Protein AF-A0A836TIT2-F1 (afdb_monomer_lite)

Sequence (78 aa):
MMKRPDVIEKIKNLIEQEREIVIDSDDQKLDIDSFTMTLIISFVNDEMGVVLDMETLDFDAFTSLNTLADLIEAEKQN

Secondary structure (DSSP, 8-state):
---HHHHHHHHHHHHHHHHT-----TTPPP---HHHHHHHHHHHHHHH-----TTT--GGGTTSHHHHHHHHHHHTT-

Radius of gyration: 11.43 Å; chains: 1; bounding box: 28×20×31 Å

Structure (mmCIF, N/CA/C/O backbone):
data_AF-A0A836TIT2-F1
#
_entry.id   AF-A0A836TIT2-F1
#
loop_
_atom_site.group_PDB
_atom_site.id
_atom_site.type_symbol
_atom_site.label_atom_id
_atom_site.label_alt_id
_atom_site.label_comp_id
_atom_site.label_asym_id
_atom_site.label_entity_id
_atom_site.label_seq_id
_atom_site.pdbx_PDB_ins_code
_atom_site.Cartn_x
_atom_site.Cartn_y
_atom_site.Cartn_z
_atom_site.occupancy
_atom_site.B_iso_or_equiv
_atom_site.auth_seq_id
_atom_site.auth_comp_id
_atom_site.auth_asym_id
_atom_site.auth_atom_id
_atom_site.pdbx_PDB_model_num
ATOM 1 N N . MET A 1 1 ? -18.592 4.238 1.026 1.00 65.12 1 MET A N 1
ATOM 2 C CA . MET A 1 1 ? -17.368 3.433 1.208 1.00 65.12 1 MET A CA 1
ATOM 3 C C . MET A 1 1 ? -16.552 3.527 -0.068 1.00 65.12 1 MET A C 1
ATOM 5 O O . MET A 1 1 ? -17.135 3.388 -1.138 1.00 65.12 1 MET A O 1
ATOM 9 N N . MET A 1 2 ? -15.260 3.845 0.045 1.00 80.56 2 MET A N 1
ATOM 10 C CA . MET A 1 2 ? -14.317 3.817 -1.082 1.00 80.56 2 MET A CA 1
ATOM 11 C C . MET A 1 2 ? -14.195 2.378 -1.592 1.00 80.56 2 MET A C 1
ATOM 13 O O . MET A 1 2 ? -14.146 1.463 -0.766 1.00 80.56 2 MET A O 1
ATOM 17 N N . LYS A 1 3 ? -14.208 2.168 -2.912 1.00 89.62 3 LYS A N 1
ATOM 18 C CA . LYS A 1 3 ? -14.166 0.817 -3.483 1.00 89.62 3 LYS A CA 1
ATOM 19 C C . LYS A 1 3 ? -12.724 0.317 -3.533 1.00 89.62 3 LYS A C 1
ATOM 21 O O . LYS A 1 3 ? -11.804 1.118 -3.671 1.00 89.62 3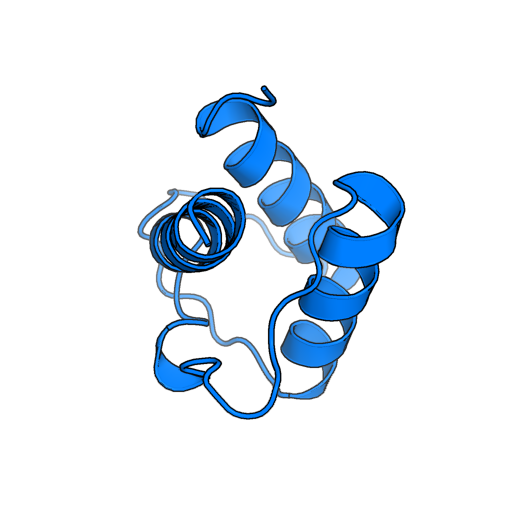 LYS A O 1
ATOM 26 N N . ARG A 1 4 ? -12.539 -1.005 -3.502 1.00 92.81 4 ARG A N 1
ATOM 27 C CA . ARG A 1 4 ? -11.226 -1.654 -3.635 1.00 92.81 4 ARG A CA 1
ATOM 28 C C . ARG A 1 4 ? -10.362 -1.101 -4.780 1.00 92.81 4 ARG A C 1
ATOM 30 O O . ARG A 1 4 ? -9.206 -0.782 -4.518 1.00 92.81 4 ARG A O 1
ATOM 37 N N . PRO A 1 5 ? -10.883 -0.920 -6.015 1.00 94.94 5 PRO A N 1
ATOM 38 C CA . PRO A 1 5 ? -10.066 -0.404 -7.113 1.00 94.94 5 PRO A CA 1
ATOM 39 C C . PRO A 1 5 ? -9.547 1.013 -6.845 1.00 94.94 5 PRO A C 1
ATOM 41 O O . PRO A 1 5 ? -8.410 1.310 -7.186 1.00 94.94 5 PRO A O 1
ATOM 44 N N . ASP A 1 6 ? -10.335 1.854 -6.165 1.00 93.62 6 ASP A N 1
ATOM 45 C CA . ASP A 1 6 ? -9.928 3.219 -5.810 1.00 93.62 6 ASP A CA 1
ATOM 46 C C . ASP A 1 6 ? -8.782 3.204 -4.776 1.00 93.62 6 ASP A C 1
ATOM 48 O O . ASP A 1 6 ? -7.887 4.048 -4.815 1.00 93.62 6 ASP A O 1
ATOM 52 N N . VAL A 1 7 ? -8.806 2.241 -3.842 1.00 94.12 7 VAL A N 1
ATOM 53 C CA . VAL A 1 7 ? -7.738 2.033 -2.847 1.00 94.12 7 VAL A CA 1
ATOM 54 C C . VAL A 1 7 ? -6.448 1.608 -3.546 1.00 94.12 7 VAL A C 1
ATOM 56 O O . VAL A 1 7 ? -5.406 2.223 -3.326 1.00 94.12 7 VAL A O 1
ATOM 59 N N . ILE A 1 8 ? -6.536 0.604 -4.422 1.00 96.62 8 ILE A N 1
ATOM 60 C CA . ILE A 1 8 ? -5.405 0.100 -5.211 1.00 96.62 8 ILE A CA 1
ATOM 61 C C . ILE A 1 8 ? -4.794 1.225 -6.049 1.00 96.62 8 ILE A C 1
ATOM 63 O O . ILE A 1 8 ? -3.585 1.430 -5.995 1.00 96.62 8 ILE A O 1
ATOM 67 N N . GLU A 1 9 ? -5.613 1.998 -6.765 1.00 97.00 9 GLU A N 1
ATOM 68 C CA . GLU A 1 9 ? -5.141 3.099 -7.609 1.00 97.00 9 GLU A CA 1
ATOM 69 C C . GLU A 1 9 ? -4.435 4.191 -6.792 1.00 97.00 9 GLU A C 1
ATOM 71 O O . GLU A 1 9 ? -3.362 4.661 -7.172 1.00 97.00 9 GLU A O 1
ATOM 76 N N . LYS A 1 10 ? -4.986 4.572 -5.633 1.00 96.06 10 LYS A N 1
ATOM 77 C CA . LYS A 1 10 ? -4.359 5.563 -4.745 1.00 96.06 10 LYS A CA 1
ATOM 78 C C . LYS A 1 10 ? -3.001 5.097 -4.213 1.00 96.06 10 LYS A C 1
ATOM 80 O O . LYS A 1 10 ? -2.052 5.876 -4.233 1.00 96.06 10 LYS A O 1
ATOM 85 N N . ILE A 1 11 ? -2.899 3.846 -3.765 1.00 96.31 11 ILE A N 1
ATOM 86 C CA . ILE A 1 11 ? -1.642 3.274 -3.254 1.00 96.31 11 ILE A CA 1
ATOM 87 C C . ILE A 1 11 ? -0.625 3.115 -4.382 1.00 96.31 11 ILE A C 1
ATOM 89 O O . ILE A 1 11 ? 0.544 3.446 -4.202 1.00 96.31 11 ILE A O 1
ATOM 93 N N . LYS A 1 12 ? -1.071 2.661 -5.558 1.00 97.56 12 LYS A N 1
ATOM 94 C CA . LYS A 1 12 ? -0.233 2.568 -6.753 1.00 97.56 12 LYS A CA 1
ATOM 95 C C . LYS A 1 12 ? 0.403 3.914 -7.070 1.00 97.56 12 LYS A C 1
ATOM 97 O O . LYS A 1 12 ? 1.623 3.997 -7.142 1.00 97.56 12 LYS A O 1
ATOM 102 N N . ASN A 1 13 ? -0.413 4.963 -7.172 1.00 97.12 13 ASN A N 1
ATOM 103 C CA . ASN A 1 13 ? 0.065 6.309 -7.471 1.00 97.12 13 ASN A CA 1
ATOM 104 C C . ASN A 1 13 ? 1.076 6.805 -6.430 1.00 97.12 13 ASN A C 1
ATOM 106 O O . ASN A 1 13 ? 2.091 7.375 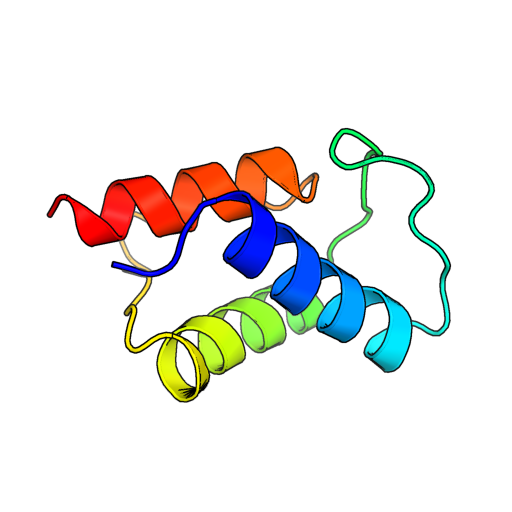-6.812 1.00 97.12 13 ASN A O 1
ATOM 110 N N . LEU A 1 14 ? 0.838 6.556 -5.136 1.00 96.50 14 LEU A N 1
ATOM 111 C CA . LEU A 1 14 ? 1.784 6.905 -4.072 1.00 96.50 14 LEU A CA 1
ATOM 112 C C . LEU A 1 14 ? 3.143 6.218 -4.271 1.00 96.50 14 LEU A C 1
ATOM 114 O O . LEU A 1 14 ? 4.178 6.878 -4.238 1.00 96.50 14 LEU A O 1
ATOM 118 N N . ILE A 1 15 ? 3.145 4.899 -4.481 1.00 95.56 15 ILE A N 1
ATOM 119 C CA . ILE A 1 15 ? 4.381 4.112 -4.584 1.00 95.56 15 ILE A C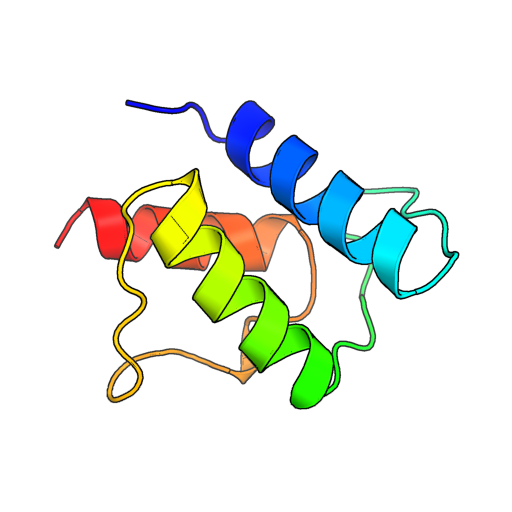A 1
ATOM 120 C C . ILE A 1 15 ? 5.137 4.440 -5.877 1.00 95.56 15 ILE A C 1
ATOM 122 O O . ILE A 1 15 ? 6.358 4.582 -5.845 1.00 95.56 15 ILE A O 1
ATOM 126 N N . GLU A 1 16 ? 4.436 4.576 -7.006 1.00 96.69 16 GLU A N 1
ATOM 127 C CA . GLU A 1 16 ? 5.046 4.949 -8.289 1.00 96.69 16 GLU A CA 1
ATOM 128 C C . GLU A 1 16 ? 5.665 6.352 -8.232 1.00 96.69 16 GLU A C 1
ATOM 130 O O . GLU A 1 16 ? 6.768 6.550 -8.742 1.00 96.69 16 GLU A O 1
ATOM 135 N N . GLN A 1 17 ? 5.000 7.309 -7.571 1.00 95.06 17 GLN A N 1
ATOM 136 C CA . GLN A 1 17 ? 5.515 8.671 -7.403 1.00 95.06 17 GLN A CA 1
ATOM 137 C C . GLN A 1 17 ? 6.723 8.731 -6.469 1.00 95.06 17 GLN A C 1
ATOM 139 O O . GLN A 1 17 ? 7.722 9.348 -6.825 1.00 95.06 17 GLN A O 1
ATOM 144 N N . GLU A 1 18 ? 6.652 8.094 -5.300 1.00 93.25 18 GLU A N 1
ATOM 145 C CA . GLU A 1 18 ? 7.730 8.167 -4.306 1.00 93.25 18 GLU A CA 1
ATOM 146 C C . GLU A 1 18 ? 8.987 7.419 -4.762 1.00 93.25 18 GLU A C 1
ATOM 148 O O . GLU A 1 18 ? 10.108 7.833 -4.478 1.00 93.25 18 GLU A O 1
ATOM 153 N N . ARG A 1 19 ? 8.814 6.294 -5.464 1.00 90.94 19 ARG A N 1
ATOM 154 C CA . ARG A 1 19 ? 9.931 5.409 -5.824 1.00 90.94 19 ARG A CA 1
ATOM 155 C C . ARG A 1 19 ? 10.391 5.550 -7.267 1.00 90.94 19 ARG A C 1
ATOM 157 O O . ARG A 1 19 ? 11.339 4.870 -7.649 1.00 90.94 19 ARG A O 1
ATOM 164 N N . GLU A 1 20 ? 9.722 6.386 -8.057 1.00 93.56 20 GLU A N 1
ATOM 165 C CA . GLU A 1 20 ? 9.970 6.552 -9.494 1.00 93.56 20 GLU A CA 1
ATOM 166 C C . GLU A 1 20 ? 9.960 5.207 -10.256 1.00 93.56 20 GLU A C 1
ATOM 168 O O . GLU A 1 20 ? 10.771 4.962 -11.153 1.00 93.56 20 GLU A O 1
ATOM 173 N N . ILE A 1 21 ? 9.037 4.311 -9.887 1.00 93.50 21 ILE A N 1
ATOM 174 C CA . ILE A 1 21 ? 8.848 2.998 -10.525 1.00 93.50 21 ILE A CA 1
ATOM 175 C C . ILE A 1 21 ? 7.513 2.929 -11.267 1.00 93.50 21 ILE A C 1
ATOM 177 O O . ILE A 1 21 ? 6.637 3.764 -11.073 1.00 93.50 21 ILE A O 1
ATOM 181 N N . VAL A 1 22 ? 7.345 1.883 -12.077 1.00 96.00 22 VAL A N 1
ATOM 182 C CA . VAL A 1 22 ? 6.053 1.491 -12.651 1.00 96.00 22 VAL A CA 1
ATOM 183 C C . VAL A 1 22 ? 5.657 0.133 -12.078 1.00 96.00 22 VAL A C 1
ATOM 185 O O . VAL A 1 22 ? 6.484 -0.779 -11.994 1.00 96.00 22 VAL A O 1
ATOM 188 N N . ILE A 1 23 ? 4.399 0.012 -11.663 1.00 97.00 23 ILE A N 1
ATOM 189 C CA . ILE A 1 23 ? 3.790 -1.223 -11.178 1.00 97.00 23 ILE A CA 1
ATOM 190 C C . ILE A 1 23 ? 2.886 -1.767 -12.287 1.00 97.00 23 ILE A C 1
ATOM 192 O O . ILE A 1 23 ? 1.855 -1.183 -12.631 1.00 97.00 23 ILE A O 1
ATOM 196 N N . ASP A 1 24 ? 3.267 -2.908 -12.849 1.00 95.69 24 ASP A N 1
ATOM 197 C CA . ASP A 1 24 ? 2.614 -3.518 -14.008 1.00 95.69 24 ASP A CA 1
ATOM 198 C C . ASP A 1 24 ? 1.349 -4.307 -13.636 1.00 95.69 24 ASP A C 1
ATOM 200 O O . ASP A 1 24 ? 0.477 -4.523 -14.479 1.00 95.69 24 ASP A O 1
ATOM 204 N N . SER A 1 25 ? 1.241 -4.758 -12.383 1.00 97.25 25 SER A N 1
ATOM 205 C CA . SER A 1 25 ? 0.139 -5.594 -11.895 1.00 97.25 25 SER A CA 1
ATOM 206 C C . SER A 1 25 ? -0.114 -5.395 -10.403 1.00 97.25 25 SER A C 1
ATOM 208 O O . SER A 1 25 ? 0.823 -5.186 -9.634 1.00 97.25 25 SER A O 1
ATOM 210 N N . ASP A 1 26 ? -1.366 -5.556 -9.979 1.00 97.19 26 ASP A N 1
ATOM 211 C CA . ASP A 1 26 ? -1.775 -5.443 -8.574 1.00 97.19 26 ASP A CA 1
ATOM 212 C C . ASP A 1 26 ? -1.174 -6.550 -7.683 1.00 97.19 26 ASP A C 1
ATOM 214 O O . ASP A 1 26 ? -1.001 -6.359 -6.478 1.00 97.19 26 ASP A O 1
ATOM 218 N N . ASP A 1 27 ? -0.793 -7.681 -8.289 1.00 96.94 27 ASP A N 1
ATOM 219 C CA . ASP A 1 27 ? -0.117 -8.814 -7.638 1.00 96.94 27 ASP A CA 1
ATOM 220 C C . ASP A 1 27 ? 1.409 -8.790 -7.808 1.00 96.94 27 ASP A C 1
ATOM 222 O O . ASP A 1 27 ? 2.104 -9.717 -7.381 1.00 96.94 27 ASP A O 1
ATOM 226 N N . GLN A 1 28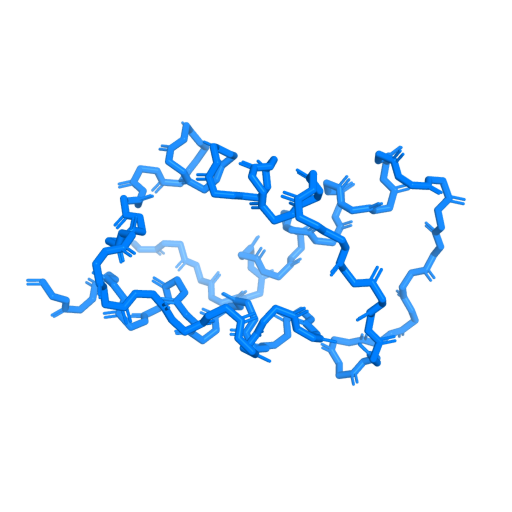 ? 1.960 -7.760 -8.461 1.00 96.69 28 GLN A N 1
ATOM 227 C CA . GLN A 1 28 ? 3.406 -7.615 -8.582 1.00 96.69 28 GLN A CA 1
ATOM 228 C C . GLN A 1 28 ? 4.027 -7.564 -7.187 1.00 96.69 28 GLN A C 1
ATOM 230 O O . GLN A 1 28 ? 3.615 -6.771 -6.342 1.00 96.69 28 GLN A O 1
ATOM 235 N N . LYS A 1 29 ? 5.059 -8.384 -6.963 1.00 95.88 29 LYS A N 1
ATOM 236 C CA . LYS A 1 29 ? 5.823 -8.322 -5.722 1.00 95.88 29 LYS A CA 1
ATOM 237 C C . LYS A 1 29 ? 6.595 -7.006 -5.668 1.00 95.88 29 LYS A C 1
ATOM 239 O O . LYS A 1 29 ? 7.426 -6.733 -6.535 1.00 95.88 29 LYS A O 1
ATOM 244 N N . LEU A 1 30 ? 6.329 -6.225 -4.635 1.00 94.81 30 LEU A N 1
ATOM 245 C CA . LEU A 1 30 ? 6.974 -4.959 -4.344 1.00 94.81 30 LEU A CA 1
ATOM 246 C C . LEU A 1 30 ? 7.975 -5.160 -3.209 1.00 94.81 30 LEU A C 1
ATOM 248 O O . LEU A 1 30 ? 7.686 -5.813 -2.209 1.00 94.81 30 LEU A O 1
ATOM 252 N N . ASP A 1 31 ? 9.163 -4.590 -3.373 1.00 92.12 31 ASP A N 1
ATOM 253 C CA . ASP A 1 31 ? 10.174 -4.549 -2.318 1.00 92.12 31 ASP A CA 1
ATOM 254 C C . ASP A 1 31 ? 9.917 -3.327 -1.431 1.00 92.12 31 ASP A C 1
ATOM 256 O O . ASP A 1 31 ? 10.506 -2.270 -1.656 1.00 92.12 31 ASP A O 1
ATOM 260 N N . ILE A 1 32 ? 8.926 -3.408 -0.541 1.00 92.44 32 ILE A N 1
ATOM 261 C CA . ILE A 1 32 ? 8.522 -2.295 0.328 1.00 92.44 32 ILE A CA 1
ATOM 262 C C . ILE A 1 32 ? 9.438 -2.258 1.555 1.00 92.44 32 ILE A C 1
ATOM 264 O O . ILE A 1 32 ? 9.434 -3.173 2.375 1.00 92.44 32 ILE A O 1
ATOM 268 N N . ASP A 1 33 ? 10.210 -1.183 1.692 1.00 92.25 33 ASP A N 1
ATOM 269 C CA . ASP A 1 33 ? 11.026 -0.939 2.880 1.00 92.25 33 ASP A CA 1
ATOM 270 C C . ASP A 1 33 ? 10.214 -0.280 4.007 1.00 92.25 33 ASP A C 1
ATOM 272 O O . ASP A 1 33 ? 9.107 0.221 3.807 1.00 92.25 33 ASP A O 1
ATOM 276 N N . SER A 1 34 ? 10.777 -0.249 5.216 1.00 92.19 34 SER A N 1
ATOM 277 C CA . SER A 1 34 ? 10.111 0.312 6.399 1.00 92.19 34 SER A CA 1
ATOM 278 C C . SER A 1 34 ? 9.753 1.796 6.262 1.00 92.19 34 SER A C 1
ATOM 280 O O . SER A 1 34 ? 8.788 2.259 6.878 1.00 92.19 34 SER A O 1
ATOM 282 N N . PHE A 1 35 ? 10.493 2.549 5.445 1.00 92.81 35 PHE A N 1
ATOM 283 C CA . PHE A 1 35 ? 10.170 3.941 5.147 1.00 92.81 35 PHE A CA 1
ATOM 284 C C . PHE A 1 35 ? 8.891 4.035 4.310 1.00 92.81 35 PHE A C 1
ATOM 286 O O . PHE A 1 35 ? 7.945 4.719 4.699 1.00 92.81 35 PHE A O 1
ATOM 293 N N . THR A 1 36 ? 8.822 3.270 3.222 1.00 94.12 36 THR A N 1
ATOM 294 C CA . THR A 1 36 ? 7.652 3.187 2.345 1.00 94.12 36 THR A CA 1
ATOM 295 C C . THR A 1 36 ? 6.437 2.644 3.101 1.00 94.12 36 THR A C 1
ATOM 297 O O . THR A 1 36 ? 5.335 3.157 2.922 1.00 94.12 36 THR A O 1
ATOM 300 N N . MET A 1 37 ? 6.617 1.669 4.005 1.00 94.88 37 MET A N 1
ATOM 301 C CA . MET A 1 37 ? 5.538 1.203 4.892 1.00 94.88 37 MET A CA 1
ATOM 302 C C . MET A 1 37 ? 4.974 2.355 5.728 1.00 94.88 37 MET A C 1
ATOM 304 O O . MET A 1 37 ? 3.766 2.574 5.746 1.00 94.88 37 MET A O 1
ATOM 308 N N . THR A 1 38 ? 5.848 3.129 6.377 1.00 94.50 38 THR A N 1
ATOM 309 C CA . THR A 1 38 ? 5.443 4.273 7.209 1.00 94.50 38 THR A CA 1
ATOM 310 C C . THR A 1 38 ? 4.701 5.328 6.383 1.00 94.50 38 THR A C 1
ATOM 312 O O . THR A 1 38 ? 3.682 5.857 6.828 1.00 94.50 38 THR A O 1
ATOM 315 N N . LEU A 1 39 ? 5.170 5.594 5.159 1.00 95.12 39 LEU A N 1
ATOM 316 C CA . LEU A 1 39 ? 4.519 6.508 4.222 1.00 95.12 39 LEU A CA 1
ATOM 317 C C . LEU A 1 39 ? 3.112 6.028 3.841 1.00 95.12 39 LEU A C 1
ATOM 319 O O . LEU A 1 39 ? 2.166 6.811 3.908 1.00 95.12 39 LEU A O 1
ATOM 323 N N . ILE A 1 40 ? 2.962 4.748 3.487 1.00 95.25 40 ILE A N 1
ATOM 324 C CA . ILE A 1 40 ? 1.663 4.145 3.160 1.00 95.25 40 ILE A CA 1
ATOM 325 C C . ILE A 1 40 ? 0.709 4.268 4.349 1.00 95.25 40 ILE A C 1
ATOM 327 O O . ILE A 1 40 ? -0.433 4.681 4.166 1.00 95.25 40 ILE A O 1
ATOM 331 N N . ILE A 1 41 ? 1.167 3.963 5.566 1.00 95.00 41 ILE A N 1
ATOM 332 C CA . ILE A 1 41 ? 0.314 4.023 6.758 1.00 95.00 41 ILE A CA 1
ATOM 333 C C . ILE A 1 41 ? -0.163 5.459 7.024 1.00 95.00 41 ILE A C 1
ATOM 335 O O . ILE A 1 41 ? -1.356 5.673 7.246 1.00 95.00 41 ILE A O 1
ATOM 339 N N . SER A 1 42 ? 0.731 6.452 6.936 1.00 95.31 42 SER A N 1
ATOM 340 C CA . SER A 1 42 ? 0.352 7.868 7.073 1.00 95.31 42 SER A CA 1
ATOM 341 C C . SER A 1 42 ? -0.649 8.284 5.998 1.00 95.31 42 SER A C 1
ATOM 343 O O . SER A 1 42 ? -1.678 8.879 6.302 1.00 95.31 42 SER A O 1
ATOM 345 N N . PHE A 1 43 ? -0.381 7.922 4.743 1.00 95.94 43 PHE A N 1
ATOM 346 C CA . PHE A 1 43 ? -1.242 8.252 3.614 1.00 95.94 43 PHE A CA 1
ATOM 347 C C . PHE A 1 43 ? -2.644 7.657 3.764 1.00 95.94 43 PHE A C 1
ATOM 349 O O . PHE A 1 43 ? -3.636 8.337 3.524 1.00 95.94 43 PHE A O 1
ATOM 356 N N . VAL A 1 44 ? -2.753 6.396 4.183 1.00 94.56 44 VAL A N 1
ATOM 357 C CA . VAL A 1 44 ? -4.041 5.723 4.398 1.00 94.56 44 VAL A CA 1
ATOM 358 C C . VAL A 1 44 ? -4.858 6.425 5.490 1.00 94.56 44 VAL A C 1
ATOM 360 O O . VAL A 1 44 ? -6.063 6.631 5.316 1.00 94.56 44 VAL A O 1
ATOM 363 N N . ASN A 1 45 ? -4.210 6.863 6.570 1.00 94.62 45 ASN A N 1
ATOM 364 C CA . ASN A 1 45 ? -4.863 7.649 7.613 1.00 94.62 45 ASN A CA 1
ATOM 365 C C . ASN A 1 45 ? -5.355 9.005 7.085 1.00 94.62 45 ASN A C 1
ATOM 367 O O . ASN A 1 45 ? -6.532 9.334 7.237 1.00 94.62 45 ASN A O 1
ATOM 371 N N . ASP A 1 46 ? -4.488 9.758 6.412 1.00 94.19 46 ASP A N 1
ATOM 372 C CA . ASP A 1 46 ? -4.777 11.134 6.001 1.00 94.19 46 ASP A CA 1
ATOM 373 C C . ASP A 1 46 ? -5.774 11.209 4.827 1.00 94.19 46 ASP A C 1
ATOM 375 O O . ASP A 1 46 ? -6.698 12.023 4.835 1.00 94.19 46 ASP A O 1
ATOM 379 N N . GLU A 1 47 ? -5.630 10.334 3.826 1.00 93.62 47 GLU A N 1
ATOM 380 C CA . GLU A 1 47 ? -6.403 10.379 2.575 1.00 93.62 47 GLU A CA 1
ATOM 381 C C . GLU A 1 47 ? -7.633 9.471 2.569 1.00 93.62 47 GLU A C 1
ATOM 383 O O . GLU A 1 47 ? -8.574 9.701 1.801 1.00 93.62 47 GLU A O 1
ATOM 388 N N . MET A 1 48 ? -7.627 8.403 3.372 1.00 91.19 48 MET A N 1
ATOM 389 C CA . MET A 1 48 ? -8.727 7.433 3.414 1.00 91.19 48 MET A CA 1
ATOM 390 C C . MET A 1 48 ? -9.474 7.434 4.749 1.00 91.19 48 MET A C 1
ATOM 392 O O . MET A 1 48 ? -10.544 6.826 4.824 1.00 91.19 48 MET A O 1
ATOM 396 N N . GLY A 1 49 ? -8.951 8.118 5.775 1.00 91.88 49 GLY A N 1
ATOM 397 C CA . GLY A 1 49 ? -9.535 8.140 7.116 1.00 91.88 49 GLY A CA 1
ATOM 398 C C . GLY A 1 49 ? -9.496 6.777 7.807 1.00 91.88 49 GLY A C 1
ATOM 399 O O . GLY A 1 49 ? -10.359 6.500 8.638 1.00 91.88 49 GLY A O 1
ATOM 400 N N . VAL A 1 50 ? -8.558 5.906 7.418 1.00 92.38 50 VAL A N 1
ATOM 401 C CA . VAL A 1 50 ? -8.397 4.563 7.987 1.00 92.38 50 VAL A CA 1
ATOM 402 C C . VAL A 1 50 ? -7.141 4.541 8.838 1.00 92.38 50 VAL A C 1
ATOM 404 O O . VAL A 1 50 ? -6.045 4.785 8.345 1.00 92.38 50 VAL A O 1
ATOM 407 N N . VAL A 1 51 ? -7.297 4.216 10.114 1.00 92.62 51 VAL A N 1
ATOM 408 C CA . VAL A 1 51 ? -6.166 4.026 11.018 1.00 92.62 51 VAL A CA 1
ATOM 409 C C . VAL A 1 51 ? -5.772 2.557 10.962 1.00 92.62 51 VAL A C 1
ATOM 411 O O . VAL A 1 51 ? -6.565 1.703 11.340 1.00 92.62 51 VAL A O 1
ATOM 414 N N . LEU A 1 52 ? -4.565 2.270 10.477 1.00 91.25 52 LEU A N 1
ATOM 415 C CA . LEU A 1 52 ? -3.992 0.928 10.551 1.00 91.25 52 LEU A CA 1
ATOM 416 C C . LEU A 1 52 ? -3.420 0.719 11.957 1.00 91.25 52 LEU A C 1
ATOM 418 O O . LEU A 1 52 ? -2.547 1.480 12.387 1.00 91.25 52 LEU A O 1
ATOM 422 N N . ASP A 1 53 ? -3.930 -0.275 12.681 1.00 89.81 53 ASP A N 1
ATOM 423 C CA . ASP A 1 53 ? -3.509 -0.556 14.052 1.00 89.81 53 ASP A CA 1
ATOM 424 C C . ASP A 1 53 ? -2.120 -1.200 14.086 1.00 89.81 53 ASP A C 1
ATOM 426 O O . ASP A 1 53 ? -1.947 -2.377 13.795 1.00 89.81 53 ASP A O 1
ATOM 430 N N . MET A 1 54 ? -1.117 -0.428 14.501 1.00 88.19 54 MET A N 1
ATOM 431 C CA . MET A 1 54 ? 0.282 -0.858 14.560 1.00 88.19 54 MET A CA 1
ATOM 432 C C . MET A 1 54 ? 0.539 -2.060 15.481 1.00 88.19 54 MET A C 1
ATOM 434 O O . MET A 1 54 ? 1.579 -2.702 15.336 1.00 88.19 54 MET A O 1
ATOM 438 N N . GLU A 1 55 ? -0.343 -2.346 16.446 1.00 88.81 55 GLU A N 1
ATOM 439 C CA . GLU A 1 55 ? -0.187 -3.505 17.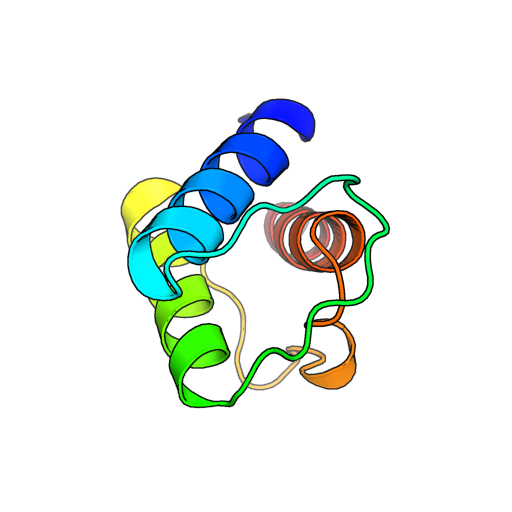335 1.00 88.81 55 GLU A CA 1
ATOM 440 C C . GLU A 1 55 ? -0.586 -4.819 16.652 1.00 88.81 55 GLU A C 1
ATOM 442 O O . GLU A 1 55 ? -0.040 -5.875 16.980 1.00 88.81 55 GLU A O 1
ATOM 447 N N . THR A 1 56 ? -1.524 -4.754 15.706 1.00 88.69 56 THR A N 1
ATOM 448 C CA . THR A 1 56 ? -2.102 -5.917 15.018 1.00 88.69 56 THR A CA 1
ATOM 449 C C . THR A 1 56 ? -1.762 -5.975 13.528 1.00 88.69 56 THR A C 1
ATOM 451 O O . THR A 1 56 ? -2.007 -6.998 12.886 1.00 88.69 56 THR A O 1
ATOM 454 N N . LEU A 1 57 ? -1.143 -4.920 12.992 1.00 89.69 57 LEU A N 1
ATOM 455 C CA . LEU A 1 57 ? -0.756 -4.803 11.594 1.00 89.69 57 LEU A CA 1
ATOM 456 C C . LEU A 1 57 ? 0.243 -5.893 11.193 1.00 89.69 57 LEU A C 1
ATOM 458 O O . LEU A 1 57 ? 1.340 -6.004 11.745 1.00 89.69 57 LEU A O 1
ATOM 462 N N . ASP A 1 58 ? -0.120 -6.657 10.165 1.00 90.81 58 ASP A N 1
ATOM 463 C CA . ASP A 1 58 ? 0.776 -7.619 9.537 1.00 90.81 58 ASP A CA 1
ATOM 464 C C . ASP A 1 58 ? 1.710 -6.909 8.545 1.00 90.81 58 ASP A C 1
ATOM 466 O O . ASP A 1 58 ? 1.356 -6.635 7.395 1.00 90.81 58 ASP A O 1
ATOM 470 N N . PHE A 1 59 ? 2.926 -6.597 8.994 1.00 90.00 59 PHE A N 1
ATOM 471 C CA . PHE A 1 59 ? 3.944 -5.967 8.151 1.00 90.00 59 PHE A CA 1
ATOM 472 C C . PHE A 1 59 ? 4.415 -6.872 7.001 1.00 90.00 59 PHE A C 1
ATOM 474 O O . PHE A 1 59 ? 4.842 -6.355 5.967 1.00 90.00 59 PHE A O 1
ATOM 481 N N . ASP A 1 60 ? 4.289 -8.199 7.121 1.00 90.56 60 ASP A N 1
ATOM 482 C CA . ASP A 1 60 ? 4.661 -9.130 6.046 1.00 90.56 60 ASP A CA 1
ATOM 483 C C . ASP A 1 60 ? 3.668 -9.069 4.870 1.00 90.56 60 ASP A C 1
ATOM 485 O O . ASP A 1 60 ? 3.987 -9.482 3.750 1.00 90.56 60 ASP A O 1
ATOM 489 N N . ALA A 1 61 ? 2.483 -8.488 5.077 1.00 90.50 61 ALA A N 1
ATOM 490 C CA . ALA A 1 61 ? 1.503 -8.245 4.025 1.00 90.50 61 ALA A CA 1
ATOM 491 C C . ALA A 1 61 ? 1.812 -6.994 3.173 1.00 90.50 61 ALA A C 1
ATOM 493 O O . ALA A 1 61 ? 1.132 -6.753 2.176 1.00 90.50 61 ALA A O 1
ATOM 494 N N . PHE A 1 62 ? 2.873 -6.230 3.452 1.00 94.06 62 PHE A N 1
ATOM 495 C CA . PHE A 1 62 ? 3.319 -5.110 2.605 1.00 94.06 62 PHE A CA 1
ATOM 496 C C . PHE A 1 62 ? 4.130 -5.602 1.390 1.00 94.06 62 PHE A C 1
ATOM 498 O O . PHE A 1 62 ? 5.295 -5.254 1.210 1.00 94.06 62 PHE A O 1
ATOM 505 N N . THR A 1 63 ? 3.529 -6.445 0.546 1.00 95.06 63 THR A N 1
ATOM 506 C CA . THR A 1 63 ? 4.234 -7.121 -0.560 1.00 95.06 63 THR A CA 1
ATOM 507 C C . THR A 1 63 ? 3.620 -6.917 -1.941 1.00 95.06 63 THR A C 1
ATOM 509 O O . THR A 1 63 ? 4.331 -7.111 -2.924 1.00 95.06 63 THR A O 1
ATOM 512 N N . SER A 1 64 ? 2.355 -6.509 -2.060 1.00 97.12 64 SER A N 1
ATOM 513 C CA . SER A 1 64 ? 1.719 -6.139 -3.331 1.00 97.12 64 SER A CA 1
ATOM 514 C C . SER A 1 64 ? 0.592 -5.122 -3.116 1.00 97.12 64 SER A C 1
ATOM 516 O O . SER A 1 64 ? 0.204 -4.835 -1.984 1.00 97.12 64 SER A O 1
ATOM 518 N N . LEU A 1 65 ? 0.038 -4.562 -4.196 1.00 97.31 65 LEU A N 1
ATOM 519 C CA . LEU A 1 65 ? -1.097 -3.639 -4.083 1.00 97.31 65 LEU A CA 1
ATOM 520 C C . LEU A 1 65 ? -2.348 -4.346 -3.547 1.00 97.31 65 LEU A C 1
ATOM 522 O O . LEU A 1 65 ? -3.090 -3.762 -2.759 1.00 97.31 65 LEU A O 1
ATOM 526 N N . ASN A 1 66 ? -2.566 -5.605 -3.936 1.00 96.88 66 ASN A N 1
ATOM 527 C CA . ASN A 1 66 ? -3.694 -6.393 -3.446 1.00 96.88 66 ASN A CA 1
ATOM 528 C C . ASN A 1 66 ? -3.601 -6.680 -1.947 1.00 96.88 66 ASN A C 1
ATOM 530 O O . ASN A 1 66 ? -4.591 -6.485 -1.246 1.00 96.88 66 ASN A O 1
ATOM 534 N N . THR A 1 67 ? -2.432 -7.079 -1.443 1.00 95.62 67 THR A N 1
ATOM 535 C CA . THR A 1 67 ? -2.273 -7.364 -0.010 1.00 95.62 67 THR A CA 1
ATOM 536 C C . THR A 1 67 ? -2.384 -6.090 0.831 1.00 95.62 67 THR A C 1
ATOM 538 O O . THR A 1 67 ? -2.982 -6.109 1.903 1.00 95.62 67 THR A O 1
ATOM 541 N N . LEU A 1 68 ? -1.902 -4.952 0.319 1.00 95.44 68 LEU A N 1
ATOM 542 C CA . LEU A 1 68 ? -2.111 -3.644 0.949 1.00 95.44 68 LEU A CA 1
ATOM 543 C C . LEU A 1 68 ? -3.594 -3.248 0.977 1.00 95.44 68 LEU A C 1
ATOM 545 O O . LEU A 1 68 ? -4.082 -2.741 1.985 1.00 95.44 68 LEU A O 1
ATOM 549 N N . ALA A 1 69 ? -4.331 -3.493 -0.108 1.00 95.00 69 ALA A N 1
ATOM 550 C CA . ALA A 1 69 ? -5.769 -3.252 -0.139 1.00 95.00 69 ALA A CA 1
ATOM 551 C C . ALA A 1 69 ? -6.521 -4.160 0.849 1.00 95.00 69 ALA A C 1
ATOM 553 O O . ALA A 1 69 ? -7.422 -3.676 1.532 1.00 95.00 69 ALA A O 1
ATOM 554 N N . ASP A 1 70 ? -6.123 -5.431 0.969 1.00 93.88 70 ASP A N 1
ATOM 555 C CA . ASP A 1 70 ? -6.691 -6.378 1.937 1.00 93.88 70 ASP A CA 1
ATOM 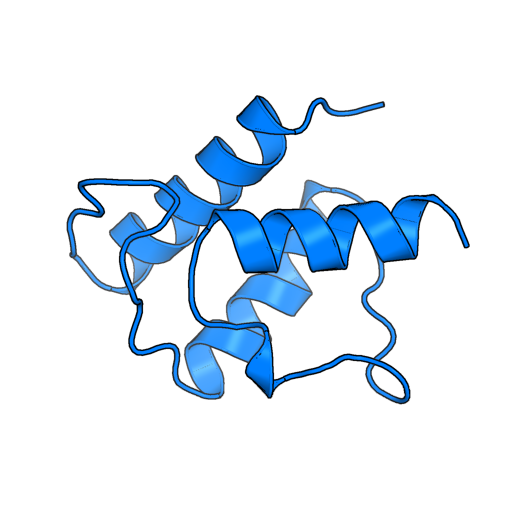556 C C . ASP A 1 70 ? -6.508 -5.893 3.380 1.00 93.88 70 ASP A C 1
ATOM 558 O O . ASP A 1 70 ? -7.473 -5.889 4.144 1.00 93.88 70 ASP A O 1
ATOM 562 N N . LEU A 1 71 ? -5.307 -5.416 3.736 1.00 92.56 71 LEU A N 1
ATOM 563 C CA . LEU A 1 71 ? -5.027 -4.839 5.058 1.00 92.56 71 LEU A CA 1
ATOM 564 C C . LEU A 1 71 ? -5.973 -3.675 5.383 1.00 92.56 71 LEU A C 1
ATOM 566 O O . LEU A 1 71 ? -6.586 -3.626 6.446 1.00 92.56 71 LEU A O 1
ATOM 570 N N . ILE A 1 72 ? -6.141 -2.748 4.440 1.00 92.00 72 ILE A N 1
ATOM 571 C CA . ILE A 1 72 ? -6.988 -1.562 4.627 1.00 92.00 72 ILE A CA 1
ATOM 572 C C . ILE A 1 72 ? -8.472 -1.943 4.706 1.00 92.00 72 ILE A C 1
ATOM 574 O O . ILE A 1 72 ? -9.248 -1.305 5.419 1.00 92.00 72 ILE A O 1
ATOM 578 N N . GLU A 1 73 ? -8.903 -2.950 3.947 1.00 90.88 73 GLU A N 1
ATOM 579 C CA . GLU A 1 73 ? -10.282 -3.439 3.977 1.00 90.88 73 GLU A CA 1
ATOM 580 C C . GLU A 1 73 ? -10.611 -4.214 5.253 1.00 90.88 73 GLU A C 1
ATOM 582 O O . GLU A 1 73 ? -11.753 -4.122 5.710 1.00 90.88 73 GLU A O 1
ATOM 587 N N . ALA A 1 74 ? -9.642 -4.928 5.831 1.00 89.25 74 ALA A N 1
ATOM 588 C CA . ALA A 1 74 ? -9.791 -5.587 7.124 1.00 89.25 74 ALA A CA 1
ATOM 589 C C . ALA A 1 74 ? -10.039 -4.560 8.240 1.00 89.25 74 ALA A C 1
ATOM 591 O O . ALA A 1 74 ? -11.000 -4.701 8.993 1.00 89.25 74 ALA A O 1
ATOM 592 N N . GLU A 1 75 ? -9.270 -3.467 8.271 1.00 86.12 75 GLU A N 1
ATOM 593 C CA . GLU A 1 75 ? -9.435 -2.422 9.291 1.00 86.12 75 GLU A CA 1
ATOM 594 C C . GLU A 1 75 ? -10.727 -1.614 9.146 1.00 86.12 75 GLU A C 1
ATOM 596 O O . GLU A 1 75 ? -11.310 -1.180 10.133 1.00 86.12 75 GLU A O 1
ATOM 601 N N . LYS A 1 76 ? -11.251 -1.445 7.926 1.00 77.12 76 LYS A N 1
ATOM 602 C CA . LYS A 1 76 ? -12.561 -0.796 7.715 1.00 77.12 76 LYS A CA 1
ATOM 603 C C . LYS A 1 76 ? -13.744 -1.594 8.279 1.00 77.12 76 LYS A C 1
ATOM 605 O O . LYS A 1 76 ? -14.852 -1.055 8.323 1.00 77.12 76 LYS A O 1
ATOM 610 N N . GLN A 1 77 ? -13.551 -2.878 8.582 1.00 63.12 77 GLN A N 1
ATOM 611 C CA . GLN A 1 77 ? -14.590 -3.770 9.105 1.00 63.12 77 GLN A CA 1
ATOM 612 C C . GLN A 1 77 ? -14.541 -3.919 10.632 1.00 63.12 77 GLN A C 1
ATOM 614 O O . GLN A 1 77 ? -15.492 -4.471 11.193 1.00 63.12 77 GLN A O 1
ATOM 619 N N . ASN A 1 78 ? -13.475 -3.427 11.271 1.00 56.53 78 ASN A N 1
ATOM 620 C CA . ASN A 1 78 ? -13.320 -3.342 12.724 1.00 56.53 78 ASN A CA 1
ATOM 621 C C . ASN A 1 78 ? -14.052 -2.114 13.291 1.00 56.53 78 ASN A C 1
ATOM 623 O O . ASN A 1 78 ? -14.583 -2.229 14.421 1.00 56.53 78 ASN A O 1
#

Foldseek 3Di:
DDDLVNQLVVLQVVCCVVVVDHDPDQQAFDPQDPVNVVVLQVCCCPPVVFHQDPVPDDPVLPTGSNSSSVSRVVRVVD

pLDDT: mean 92.14, std 7.07, range [56.53, 97.56]